Protein AF-A0A6I5L416-F1 (afdb_monomer_lite)

Radius of gyration: 19.71 Å; chains: 1; bounding box: 42×36×54 Å

Secondary structure (DSSP, 8-state):
--HHHHHHHHHHHHHHHHHT-HHHHHHHHHHHHHHHHHHHHHHHHTTSTT-STT--SHHHHHHHHS-HHHHHIIIII---S-HHHHHHHHHHHHHHTS-HHHHHHHHHHHTTS--

InterPro domains:
  IPR026875 Phosphohydrolase-associated domain [PF13286] (75-108)
  IPR027432 Deoxyguanosinetriphosphate triphosphohydrolase, C-terminal [G3DSA:1.10.3550.10] (2-115)

Structure (mmCIF, N/CA/C/O backbone):
data_AF-A0A6I5L416-F1
#
_entry.id   AF-A0A6I5L416-F1
#
loop_
_atom_site.group_PDB
_atom_site.id
_atom_site.type_symbol
_atom_site.label_atom_id
_atom_site.label_alt_id
_atom_site.label_comp_id
_atom_site.label_asym_id
_atom_site.label_entity_id
_atom_site.label_seq_id
_atom_site.pdbx_PDB_ins_code
_atom_site.Cartn_x
_atom_site.Cartn_y
_atom_site.Cartn_z
_atom_site.occupancy
_atom_site.B_iso_or_equiv
_atom_site.auth_seq_id
_atom_site.auth_comp_id
_atom_site.auth_asym_id
_atom_site.auth_atom_id
_atom_site.pdbx_PDB_model_num
ATOM 1 N N . MET A 1 1 ? 18.786 19.330 -35.993 1.00 57.50 1 MET A N 1
ATOM 2 C CA . MET A 1 1 ? 18.677 18.349 -34.884 1.00 57.50 1 MET A CA 1
ATOM 3 C C . MET A 1 1 ? 20.062 18.141 -34.287 1.00 57.50 1 MET A C 1
ATOM 5 O O . MET A 1 1 ? 20.954 17.725 -35.009 1.00 57.50 1 MET A O 1
ATOM 9 N N . THR A 1 2 ? 20.267 18.490 -33.017 1.00 78.69 2 THR A N 1
ATOM 10 C CA . THR A 1 2 ? 21.566 18.411 -32.321 1.00 78.69 2 THR A CA 1
ATOM 11 C C . THR A 1 2 ? 21.931 16.967 -31.957 1.00 78.69 2 THR A C 1
ATOM 13 O O . THR A 1 2 ? 21.052 16.177 -31.613 1.00 78.69 2 THR A O 1
ATOM 16 N N . ALA A 1 3 ? 23.222 16.616 -31.992 1.00 83.19 3 ALA A N 1
ATOM 17 C CA . ALA A 1 3 ? 23.737 15.269 -31.697 1.00 83.19 3 ALA A CA 1
ATOM 18 C C . ALA A 1 3 ? 23.218 14.680 -30.363 1.00 83.19 3 ALA A C 1
ATOM 20 O O . ALA A 1 3 ? 22.889 13.498 -30.284 1.00 83.19 3 ALA A O 1
ATOM 21 N N . LEU A 1 4 ? 23.021 15.529 -29.349 1.00 82.81 4 LEU A N 1
ATOM 22 C CA . LEU A 1 4 ? 22.402 15.187 -28.059 1.00 82.81 4 LEU A CA 1
ATOM 23 C C . LEU A 1 4 ? 20.991 14.587 -28.185 1.00 82.81 4 LEU A C 1
ATO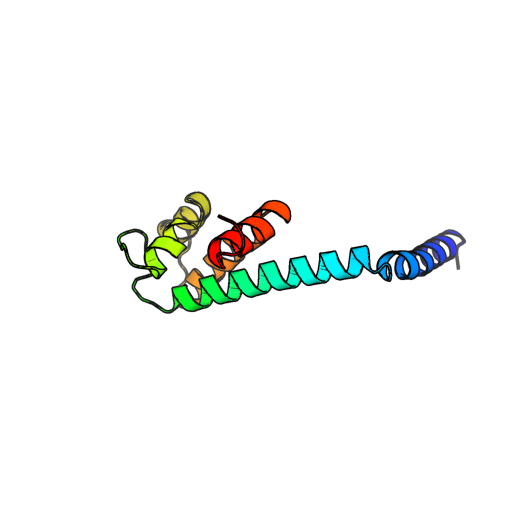M 25 O O . LEU A 1 4 ? 20.640 13.658 -27.458 1.00 82.81 4 LEU A O 1
ATOM 29 N N . SER A 1 5 ? 20.176 15.093 -29.114 1.00 88.75 5 SER A N 1
ATOM 30 C CA . SER A 1 5 ? 18.834 14.559 -29.373 1.00 88.75 5 SER A CA 1
ATOM 31 C C . SER A 1 5 ? 18.906 13.135 -29.927 1.00 88.75 5 SER A C 1
ATOM 33 O O . SER A 1 5 ? 18.135 12.268 -29.514 1.00 88.75 5 SER A O 1
ATOM 35 N N . ASN A 1 6 ? 19.873 12.871 -30.808 1.00 91.44 6 ASN A N 1
ATOM 36 C CA . ASN A 1 6 ? 20.064 11.553 -31.411 1.00 91.44 6 ASN A CA 1
ATOM 37 C C . ASN A 1 6 ? 20.551 10.526 -30.380 1.00 91.44 6 ASN A C 1
ATOM 39 O O . ASN A 1 6 ? 20.025 9.416 -30.343 1.00 91.44 6 ASN A O 1
ATOM 43 N N . ILE A 1 7 ? 21.463 10.917 -29.485 1.00 92.88 7 ILE A N 1
ATOM 44 C CA . ILE A 1 7 ? 21.943 10.058 -28.391 1.00 92.88 7 ILE A CA 1
ATOM 45 C C . ILE A 1 7 ? 20.795 9.683 -27.444 1.00 92.88 7 ILE A C 1
ATOM 47 O O . ILE A 1 7 ? 20.597 8.507 -27.147 1.00 92.88 7 ILE A O 1
ATOM 51 N N . ARG A 1 8 ? 19.969 10.651 -27.020 1.00 92.94 8 ARG A N 1
ATOM 52 C CA . ARG A 1 8 ? 18.791 10.364 -26.178 1.00 92.94 8 ARG A CA 1
ATOM 53 C C . ARG A 1 8 ? 17.810 9.412 -26.862 1.00 92.94 8 ARG A C 1
ATOM 55 O O . ARG A 1 8 ? 17.282 8.514 -26.214 1.00 92.94 8 ARG A O 1
ATOM 62 N N . LYS A 1 9 ? 17.570 9.588 -28.167 1.00 93.81 9 LYS A N 1
ATOM 63 C CA . LYS A 1 9 ? 16.714 8.682 -28.951 1.00 93.81 9 LYS A CA 1
ATOM 64 C C . LYS A 1 9 ? 17.291 7.266 -29.007 1.00 93.81 9 LYS A C 1
ATOM 66 O O . LYS A 1 9 ? 16.528 6.315 -28.882 1.00 93.81 9 LYS A O 1
ATOM 71 N N . ALA A 1 10 ? 18.607 7.120 -29.162 1.00 93.12 10 ALA A N 1
ATOM 72 C CA . ALA A 1 10 ? 19.266 5.816 -29.159 1.00 93.12 10 ALA A CA 1
ATOM 73 C C . ALA A 1 10 ? 19.129 5.105 -27.801 1.00 93.12 10 ALA A C 1
ATOM 75 O O . ALA A 1 10 ? 18.696 3.957 -27.766 1.00 93.12 10 ALA A O 1
ATOM 76 N N . TYR A 1 11 ? 19.377 5.799 -26.684 1.00 95.19 11 TYR A N 1
ATOM 77 C CA . TYR A 1 11 ? 19.193 5.218 -25.348 1.00 95.19 11 TYR A CA 1
ATOM 78 C C . TYR A 1 11 ? 17.740 4.847 -25.048 1.00 95.19 11 TYR A C 1
ATOM 80 O O . TYR A 1 11 ? 17.498 3.783 -24.488 1.00 95.19 11 TYR A O 1
ATOM 88 N N . LYS A 1 12 ? 16.763 5.655 -25.484 1.00 92.50 12 LYS A N 1
ATOM 89 C CA . LYS A 1 12 ? 15.343 5.280 -25.384 1.00 92.50 12 LYS A CA 1
ATOM 90 C C . LYS A 1 12 ? 15.028 4.001 -26.160 1.00 92.50 12 LYS A C 1
ATOM 92 O O . LYS A 1 12 ? 14.275 3.175 -25.671 1.00 92.50 12 LYS A O 1
ATOM 97 N N . LYS A 1 13 ? 15.609 3.811 -27.351 1.00 92.62 13 LYS A N 1
ATOM 98 C CA . LYS A 1 13 ? 15.443 2.561 -28.112 1.00 92.62 13 LYS A CA 1
ATOM 99 C C . LYS A 1 13 ? 16.035 1.359 -27.374 1.00 92.62 13 LYS A C 1
ATOM 101 O O . LYS A 1 13 ? 15.388 0.323 -27.310 1.00 92.62 13 LYS A O 1
ATOM 106 N N . LEU A 1 14 ? 17.225 1.512 -26.791 1.00 92.88 14 LEU A N 1
ATOM 107 C CA . LEU A 1 14 ? 17.866 0.460 -25.994 1.00 92.88 14 LEU A CA 1
ATOM 108 C C . LEU A 1 14 ? 17.068 0.118 -24.730 1.00 92.88 14 LEU A C 1
ATOM 110 O O . LEU A 1 14 ? 16.960 -1.050 -24.374 1.00 92.88 14 LEU A O 1
ATOM 114 N N . GLN A 1 15 ? 16.468 1.118 -24.088 1.00 92.81 15 GLN A N 1
ATOM 115 C CA . GLN A 1 15 ? 15.628 0.942 -22.906 1.00 92.81 15 GLN A CA 1
ATOM 116 C C . GLN A 1 15 ? 14.464 -0.032 -23.153 1.00 92.81 15 GLN A C 1
ATOM 118 O O . GLN A 1 15 ? 14.196 -0.861 -22.290 1.00 92.81 15 GLN A O 1
ATOM 123 N N . TYR A 1 16 ? 13.819 0.003 -24.327 1.00 90.50 16 TYR A N 1
ATOM 124 C CA . TYR A 1 16 ? 12.753 -0.954 -24.660 1.00 90.50 16 TYR A CA 1
ATOM 125 C C . TYR A 1 16 ? 13.246 -2.403 -24.688 1.00 90.50 16 TYR A C 1
ATOM 127 O O . TYR A 1 16 ? 12.542 -3.287 -24.222 1.00 90.50 16 TYR A O 1
ATOM 135 N N . ILE A 1 17 ? 14.463 -2.641 -25.185 1.00 90.88 17 ILE A N 1
ATOM 136 C CA . ILE A 1 17 ? 15.059 -3.985 -25.223 1.00 90.88 17 ILE A CA 1
ATOM 137 C C . ILE A 1 17 ? 15.335 -4.482 -23.800 1.00 90.88 17 ILE A C 1
ATOM 139 O O . ILE A 1 17 ? 15.120 -5.649 -23.502 1.00 90.88 17 ILE A O 1
ATOM 143 N N . VAL A 1 18 ? 15.797 -3.591 -22.916 1.00 91.00 18 VAL A N 1
ATOM 144 C CA . VAL A 1 18 ? 16.045 -3.932 -21.509 1.00 91.00 18 VAL A CA 1
ATOM 145 C C . VAL A 1 18 ? 14.736 -4.251 -20.791 1.00 91.00 18 VAL A C 1
ATOM 147 O O . VAL A 1 18 ? 14.670 -5.255 -20.096 1.00 91.00 18 VAL A O 1
ATOM 150 N N . PHE A 1 19 ? 13.696 -3.434 -20.965 1.00 88.38 19 PHE A N 1
ATOM 151 C CA . PHE A 1 19 ? 12.409 -3.633 -20.291 1.00 88.38 19 PHE A CA 1
ATOM 152 C C . PHE A 1 19 ? 11.608 -4.837 -20.794 1.00 88.38 19 PHE A C 1
ATOM 154 O O . PHE A 1 19 ? 10.794 -5.360 -20.042 1.00 88.38 19 PHE A O 1
ATOM 161 N N . ASP A 1 20 ? 11.870 -5.315 -22.011 1.00 91.94 20 ASP A N 1
ATOM 162 C CA . ASP A 1 20 ? 11.271 -6.550 -22.535 1.00 91.94 20 ASP A CA 1
ATOM 163 C C . ASP A 1 20 ? 11.872 -7.826 -21.905 1.00 91.94 20 ASP A C 1
ATOM 165 O O . ASP A 1 20 ? 11.431 -8.949 -22.161 1.00 91.94 20 ASP A O 1
ATOM 169 N N . ASP A 1 21 ? 12.876 -7.683 -21.033 1.00 95.00 21 ASP A N 1
ATOM 170 C CA . ASP A 1 21 ? 13.398 -8.806 -20.271 1.00 95.00 21 ASP A CA 1
ATOM 171 C C . ASP A 1 21 ? 12.315 -9.422 -19.368 1.00 95.00 21 ASP A C 1
ATOM 173 O O . ASP A 1 21 ? 11.704 -8.774 -18.512 1.00 95.00 21 ASP A O 1
ATOM 177 N N . LYS A 1 22 ? 12.127 -10.739 -19.499 1.00 94.19 22 LYS A N 1
ATOM 178 C CA . LYS A 1 22 ? 11.101 -11.489 -18.759 1.00 94.19 22 LYS A CA 1
ATOM 179 C C . LYS A 1 22 ? 11.233 -11.351 -17.243 1.00 94.19 22 LYS A C 1
ATOM 181 O O . LYS A 1 22 ? 10.230 -11.480 -16.542 1.00 94.19 22 LYS A O 1
ATOM 186 N N . SER A 1 23 ? 12.443 -11.169 -16.711 1.00 94.38 23 SER A N 1
ATOM 187 C CA . SER A 1 23 ? 12.636 -11.007 -15.269 1.00 94.38 23 SER A CA 1
ATOM 188 C C . SER A 1 23 ? 12.165 -9.637 -14.784 1.00 94.38 23 SER A C 1
ATOM 190 O O . SER A 1 23 ? 11.651 -9.549 -13.669 1.00 94.38 23 SER A O 1
ATOM 192 N N . ILE A 1 24 ? 12.285 -8.597 -15.614 1.00 94.50 24 ILE A N 1
ATOM 193 C CA . ILE A 1 24 ? 11.758 -7.257 -15.335 1.00 94.50 24 ILE A CA 1
ATOM 194 C C . ILE A 1 24 ? 10.235 -7.284 -15.397 1.00 94.50 24 ILE A C 1
ATOM 196 O O . ILE A 1 24 ? 9.596 -6.955 -14.400 1.00 94.50 24 ILE A O 1
ATOM 200 N N . LEU A 1 25 ? 9.660 -7.811 -16.481 1.00 95.06 25 LEU A N 1
ATOM 201 C CA . LEU A 1 25 ? 8.205 -7.917 -16.640 1.00 95.06 25 LEU A CA 1
ATOM 202 C C . LEU A 1 25 ? 7.547 -8.661 -15.469 1.00 95.06 25 LEU A C 1
ATOM 204 O O . LEU A 1 25 ? 6.546 -8.216 -14.913 1.00 95.06 25 LEU A O 1
ATOM 208 N N . LYS A 1 26 ? 8.136 -9.781 -15.028 1.00 95.62 26 LYS A N 1
ATOM 209 C CA . LYS A 1 26 ? 7.633 -10.528 -13.864 1.00 95.62 26 LYS A CA 1
ATOM 210 C C . LYS A 1 26 ? 7.675 -9.714 -12.570 1.00 95.62 26 LYS A C 1
ATOM 212 O O . LYS A 1 26 ? 6.767 -9.852 -11.756 1.00 95.62 26 LYS A O 1
ATOM 217 N N . LYS A 1 27 ? 8.713 -8.896 -12.359 1.00 94.50 27 LYS A N 1
ATOM 218 C CA . LYS A 1 27 ? 8.816 -8.027 -11.176 1.00 94.50 27 LYS A CA 1
ATOM 219 C C . LYS A 1 27 ? 7.766 -6.922 -11.209 1.00 94.50 27 LYS A C 1
ATOM 221 O O . LYS A 1 27 ? 7.138 -6.682 -10.185 1.00 94.50 27 LYS A O 1
ATOM 226 N N . GLU A 1 28 ? 7.547 -6.301 -12.365 1.00 95.00 28 GLU A N 1
ATOM 227 C CA . GLU A 1 28 ? 6.521 -5.267 -12.538 1.00 95.00 28 GLU A CA 1
ATOM 228 C C . GLU A 1 28 ? 5.116 -5.826 -12.293 1.00 95.00 28 GLU A C 1
ATOM 230 O O . GLU A 1 28 ? 4.359 -5.253 -11.513 1.00 95.00 28 GLU A O 1
ATOM 235 N N . ILE A 1 29 ? 4.797 -6.992 -12.868 1.00 95.94 29 ILE A N 1
ATOM 236 C CA . ILE A 1 29 ? 3.513 -7.675 -12.645 1.00 95.94 29 ILE A CA 1
ATOM 237 C C . ILE A 1 29 ? 3.337 -8.045 -11.167 1.00 95.94 29 ILE A C 1
ATOM 239 O O . ILE A 1 29 ? 2.265 -7.837 -10.609 1.00 95.94 29 ILE A O 1
ATOM 243 N N . ALA A 1 30 ? 4.379 -8.560 -10.508 1.00 94.69 30 ALA A N 1
ATOM 244 C CA . ALA A 1 30 ? 4.312 -8.881 -9.083 1.00 94.69 30 ALA A CA 1
ATOM 245 C C . ALA A 1 30 ? 4.103 -7.632 -8.210 1.00 94.69 30 ALA A C 1
ATOM 247 O O . ALA A 1 30 ? 3.356 -7.686 -7.234 1.00 94.69 30 ALA A O 1
ATOM 248 N N . GLY A 1 31 ? 4.741 -6.511 -8.561 1.00 96.69 31 GLY A N 1
ATOM 249 C CA . GLY A 1 31 ? 4.522 -5.223 -7.907 1.00 96.69 31 GLY A CA 1
ATOM 250 C C . GLY A 1 31 ? 3.085 -4.735 -8.084 1.00 96.69 31 GLY A C 1
ATOM 251 O O . GLY A 1 31 ? 2.443 -4.360 -7.105 1.00 96.69 31 GLY A O 1
ATOM 252 N N . TRP A 1 32 ? 2.555 -4.813 -9.308 1.00 97.31 32 TRP A N 1
ATOM 253 C CA . TRP A 1 32 ? 1.162 -4.481 -9.605 1.00 97.31 32 TRP A CA 1
ATOM 254 C C . TRP A 1 32 ? 0.184 -5.322 -8.781 1.00 97.31 32 TRP A C 1
ATOM 256 O O . TRP A 1 32 ? -0.681 -4.765 -8.111 1.00 97.31 32 TRP A O 1
ATOM 266 N N . GLU A 1 33 ? 0.363 -6.644 -8.767 1.00 97.56 33 GLU A N 1
ATOM 267 C CA . GLU A 1 33 ? -0.499 -7.572 -8.029 1.00 97.56 33 GLU A CA 1
ATOM 268 C C . GLU A 1 33 ? -0.472 -7.302 -6.520 1.00 97.56 33 GLU A C 1
ATOM 270 O O . GLU A 1 33 ? -1.512 -7.316 -5.863 1.00 97.56 33 GLU A O 1
ATOM 275 N N . ALA A 1 34 ? 0.705 -6.996 -5.964 1.00 97.75 34 ALA A N 1
ATOM 276 C CA . ALA A 1 34 ? 0.835 -6.663 -4.551 1.00 97.75 34 ALA A CA 1
ATOM 277 C C . ALA A 1 34 ? 0.084 -5.370 -4.199 1.00 97.75 34 ALA A C 1
ATOM 279 O O . ALA A 1 34 ? -0.685 -5.356 -3.240 1.00 97.75 34 ALA A O 1
ATOM 280 N N . ILE A 1 35 ? 0.267 -4.293 -4.972 1.00 98.31 35 ILE A N 1
ATOM 281 C CA . ILE A 1 35 ? -0.412 -3.012 -4.720 1.00 98.31 35 ILE A CA 1
ATOM 282 C C . ILE A 1 35 ? -1.923 -3.146 -4.923 1.00 98.31 35 ILE A C 1
ATOM 284 O O . ILE A 1 35 ? -2.695 -2.722 -4.062 1.00 98.31 35 ILE A O 1
ATOM 288 N N . TYR A 1 36 ? -2.346 -3.773 -6.021 1.00 98.25 36 TYR A N 1
ATOM 289 C CA . TYR A 1 36 ? -3.755 -4.015 -6.314 1.00 98.25 36 TYR A CA 1
ATOM 290 C C . TYR A 1 36 ? -4.419 -4.851 -5.214 1.00 98.25 36 TYR A C 1
ATOM 292 O O . TYR A 1 36 ? -5.462 -4.472 -4.686 1.00 98.25 36 TYR A O 1
ATOM 300 N N . GLY A 1 37 ? -3.781 -5.947 -4.807 1.00 98.25 37 GLY A N 1
ATOM 301 C CA . GLY A 1 37 ? -4.300 -6.832 -3.776 1.00 98.25 37 GLY A CA 1
ATOM 302 C C . GLY A 1 37 ? -4.336 -6.196 -2.384 1.00 98.25 37 GLY A C 1
ATOM 303 O O . GLY A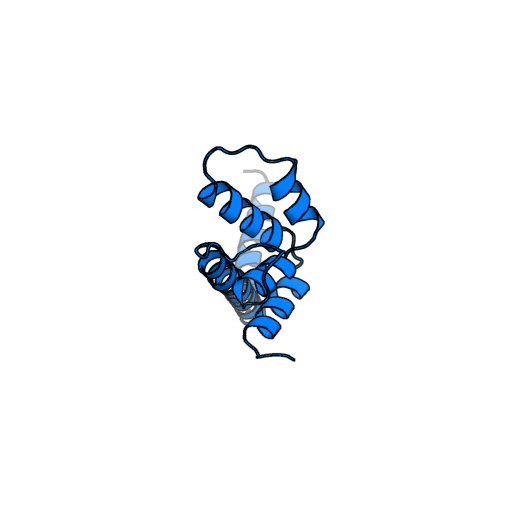 1 37 ? -5.276 -6.442 -1.628 1.00 98.25 37 GLY A O 1
ATOM 304 N N . LEU A 1 38 ? -3.361 -5.347 -2.039 1.00 98.56 38 LEU A N 1
ATOM 305 C CA . LEU A 1 38 ? -3.416 -4.543 -0.814 1.00 98.56 38 LEU A CA 1
ATOM 306 C C . LEU A 1 38 ? -4.598 -3.569 -0.855 1.00 98.56 38 LEU A C 1
ATOM 308 O O . LEU A 1 38 ? -5.387 -3.539 0.088 1.00 98.56 38 LEU A O 1
ATOM 312 N N . LEU A 1 39 ? -4.764 -2.820 -1.949 1.00 98.44 39 LEU A N 1
ATOM 313 C CA . LEU A 1 39 ? -5.896 -1.906 -2.115 1.00 98.44 39 LEU A CA 1
ATOM 314 C C . LEU A 1 39 ? -7.230 -2.646 -1.991 1.00 98.44 39 LEU A C 1
ATOM 316 O O . LEU A 1 39 ? -8.101 -2.197 -1.252 1.00 98.44 39 LEU A O 1
ATOM 320 N N . GLU A 1 40 ? -7.379 -3.803 -2.636 1.00 98.44 40 GLU A N 1
ATOM 321 C CA . GLU A 1 40 ? -8.591 -4.621 -2.551 1.00 98.44 40 GLU A CA 1
ATOM 322 C C . GLU A 1 40 ? -8.923 -5.009 -1.099 1.00 98.44 40 GLU A C 1
ATOM 324 O O . GLU A 1 40 ? -10.068 -4.862 -0.662 1.00 98.44 40 GLU A O 1
ATOM 329 N N . ILE A 1 41 ? -7.926 -5.460 -0.328 1.00 98.44 41 ILE A N 1
ATOM 330 C CA . ILE A 1 41 ? -8.099 -5.857 1.077 1.00 98.44 41 ILE A CA 1
ATOM 331 C C . ILE A 1 41 ? -8.540 -4.663 1.929 1.00 98.44 41 ILE A C 1
ATOM 333 O O . ILE A 1 41 ? -9.546 -4.746 2.639 1.00 98.44 41 ILE A O 1
ATOM 337 N N . PHE A 1 42 ? -7.798 -3.557 1.870 1.00 98.38 42 PHE A N 1
ATOM 338 C CA . PHE A 1 42 ? -8.021 -2.416 2.757 1.00 98.38 42 PHE A CA 1
ATOM 339 C C . PHE A 1 42 ? -9.283 -1.628 2.391 1.00 98.38 42 PHE A C 1
ATOM 341 O O . PHE A 1 42 ? -10.056 -1.293 3.285 1.00 98.38 42 PHE A O 1
ATOM 348 N N . VAL A 1 43 ? -9.551 -1.400 1.101 1.00 98.06 43 VAL A N 1
ATOM 349 C CA . VAL A 1 43 ? -10.758 -0.686 0.641 1.00 98.06 43 VAL A CA 1
ATOM 350 C C . VAL A 1 43 ? -12.025 -1.492 0.920 1.00 98.06 43 VAL A C 1
ATOM 352 O O . VAL A 1 43 ? -13.083 -0.931 1.200 1.00 98.06 43 VAL A O 1
ATOM 355 N N . LYS A 1 44 ? -11.963 -2.827 0.861 1.00 97.94 44 LYS A N 1
ATOM 356 C CA . LYS A 1 44 ? -13.105 -3.656 1.257 1.00 97.94 44 LYS A CA 1
ATOM 357 C C . LYS A 1 44 ? -13.345 -3.583 2.764 1.00 97.94 44 LYS A C 1
ATOM 359 O O . LYS A 1 44 ? -14.495 -3.456 3.176 1.00 97.94 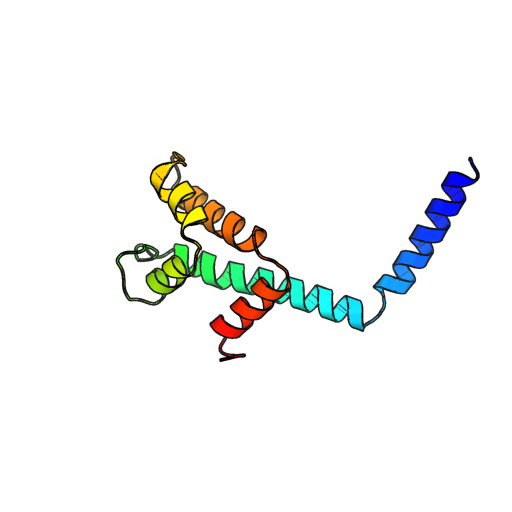44 LYS A O 1
ATOM 364 N N . ALA A 1 45 ? -12.283 -3.639 3.568 1.00 97.81 45 ALA A N 1
ATOM 365 C CA . ALA A 1 45 ? -12.376 -3.548 5.023 1.00 97.81 45 ALA A CA 1
ATOM 366 C C . ALA A 1 45 ? -12.899 -2.183 5.495 1.00 97.81 45 ALA A C 1
ATOM 368 O O . ALA A 1 45 ? -13.688 -2.133 6.436 1.00 97.81 45 ALA A O 1
ATOM 369 N N . SER A 1 46 ? -12.534 -1.094 4.811 1.00 96.31 46 SER A N 1
ATOM 370 C CA . SER A 1 46 ? -12.952 0.266 5.172 1.00 96.31 46 SER A CA 1
ATOM 371 C C . SER A 1 46 ? -14.438 0.554 5.004 1.00 96.31 46 SER A C 1
ATOM 373 O O . SER A 1 46 ? -14.912 1.571 5.492 1.00 96.31 46 SER A O 1
ATOM 375 N N . LYS A 1 47 ? -15.188 -0.320 4.324 1.00 95.81 47 LYS A N 1
ATOM 376 C CA . LYS A 1 47 ? -16.650 -0.199 4.199 1.00 95.81 47 LYS A CA 1
ATOM 377 C C . LYS A 1 47 ? -17.400 -0.618 5.465 1.00 95.81 47 LYS A C 1
ATOM 379 O O . LYS A 1 47 ? -18.615 -0.472 5.520 1.00 95.81 47 LYS A O 1
ATOM 384 N N . SER A 1 48 ? -16.703 -1.200 6.437 1.00 95.69 48 SER A N 1
ATOM 385 C CA . SER A 1 48 ? -17.275 -1.610 7.715 1.00 95.69 48 SER A CA 1
ATOM 386 C C . SER A 1 48 ? -17.064 -0.530 8.768 1.00 95.69 48 SER A C 1
ATOM 388 O O . SER A 1 48 ? -15.940 -0.066 8.954 1.00 95.69 48 SER A O 1
ATOM 390 N N . ASP A 1 49 ? -18.096 -0.247 9.565 1.00 93.44 49 ASP A N 1
ATOM 391 C CA . ASP A 1 49 ? -18.002 0.634 10.743 1.00 93.44 49 ASP A CA 1
ATOM 392 C C . ASP A 1 49 ? -16.999 0.117 11.792 1.00 93.44 49 ASP A C 1
ATOM 394 O O . ASP A 1 49 ? -16.574 0.833 12.696 1.00 93.44 49 ASP A O 1
ATOM 398 N N . SER A 1 50 ? -16.593 -1.151 11.675 1.00 95.25 50 SER A N 1
ATOM 399 C CA . SER A 1 50 ? -15.569 -1.763 12.521 1.00 95.25 50 SER A CA 1
ATOM 400 C C . SER A 1 50 ? -14.129 -1.470 12.095 1.00 95.25 50 SER A C 1
ATOM 402 O O . SER A 1 50 ? -13.204 -1.955 12.752 1.00 95.25 50 SER A O 1
ATOM 404 N N . PHE A 1 51 ? -13.901 -0.707 11.024 1.00 96.00 51 PHE A N 1
ATOM 405 C CA . PHE A 1 51 ? -12.568 -0.311 10.560 1.00 96.00 51 PHE A CA 1
ATOM 406 C C . PHE A 1 51 ? -11.965 0.801 11.439 1.00 96.00 51 PHE A C 1
ATOM 408 O O . PHE A 1 51 ? -11.661 1.901 10.992 1.00 96.00 51 PHE A O 1
ATOM 415 N N . ILE A 1 52 ? -11.828 0.500 12.731 1.00 93.56 52 ILE A N 1
ATOM 416 C CA . ILE A 1 52 ? -11.384 1.406 13.792 1.00 93.56 52 ILE A CA 1
ATOM 417 C C . ILE A 1 52 ? -10.454 0.675 14.768 1.00 93.56 52 ILE A C 1
ATOM 419 O O . ILE A 1 52 ? -10.446 -0.555 14.866 1.00 93.56 52 ILE A O 1
ATOM 423 N N . ALA A 1 53 ? -9.673 1.422 15.551 1.00 92.06 53 ALA A N 1
ATOM 424 C CA . ALA A 1 53 ? -8.657 0.842 16.435 1.00 92.06 53 ALA A CA 1
ATOM 425 C C . ALA A 1 53 ? -9.214 0.096 17.663 1.00 92.06 53 ALA A C 1
ATOM 427 O O . ALA A 1 53 ? -8.502 -0.719 18.251 1.00 92.06 53 ALA A O 1
ATOM 428 N N . SER A 1 54 ? -10.452 0.356 18.082 1.00 91.50 54 SER A N 1
ATOM 429 C CA . SER A 1 54 ? -11.018 -0.206 19.318 1.00 91.50 54 SER A CA 1
ATOM 430 C C . SER A 1 54 ? -11.551 -1.639 19.173 1.00 91.50 54 SER A C 1
ATOM 432 O O . SER A 1 54 ? -11.749 -2.312 20.182 1.00 91.50 54 SER A O 1
ATOM 434 N N . GLY A 1 55 ? -11.753 -2.138 17.949 1.00 91.75 55 GLY A N 1
ATOM 435 C CA . GLY A 1 55 ? -12.331 -3.464 17.700 1.00 91.75 55 GLY A CA 1
ATOM 436 C C . GLY A 1 55 ? -11.351 -4.642 17.832 1.00 91.75 55 GLY A C 1
ATOM 437 O O . GLY A 1 55 ? -10.147 -4.470 18.046 1.00 91.75 55 GLY A O 1
ATOM 438 N N . ASN A 1 56 ? -11.869 -5.867 17.668 1.00 94.12 56 ASN A N 1
ATOM 439 C CA . ASN A 1 56 ? -11.061 -7.100 17.610 1.00 94.12 56 ASN A CA 1
ATOM 440 C C . ASN A 1 56 ? -11.393 -8.040 16.426 1.00 94.12 56 ASN A C 1
ATOM 442 O O . ASN A 1 56 ? -10.819 -9.128 16.318 1.00 94.12 56 ASN A O 1
ATOM 446 N N . ASN A 1 57 ? -12.308 -7.640 15.544 1.00 96.44 57 ASN A N 1
ATOM 447 C CA . ASN A 1 57 ? -12.617 -8.353 14.301 1.00 96.44 57 ASN A CA 1
ATOM 448 C C . ASN A 1 57 ? -11.556 -8.103 13.215 1.00 96.44 57 ASN A C 1
ATOM 450 O O . ASN A 1 57 ? -10.564 -7.408 13.441 1.00 96.44 57 ASN A O 1
ATOM 454 N N . LEU A 1 58 ? -11.744 -8.703 12.041 1.00 96.50 58 LEU A N 1
ATOM 455 C CA . LEU A 1 58 ? -10.796 -8.615 10.935 1.00 96.50 58 LEU A CA 1
ATOM 456 C C . LEU A 1 58 ? -10.520 -7.161 10.527 1.00 96.50 58 LEU A C 1
ATOM 458 O O . LEU A 1 58 ? -9.365 -6.771 10.389 1.00 96.50 58 LEU A O 1
ATOM 462 N N . GLU A 1 59 ? -11.561 -6.351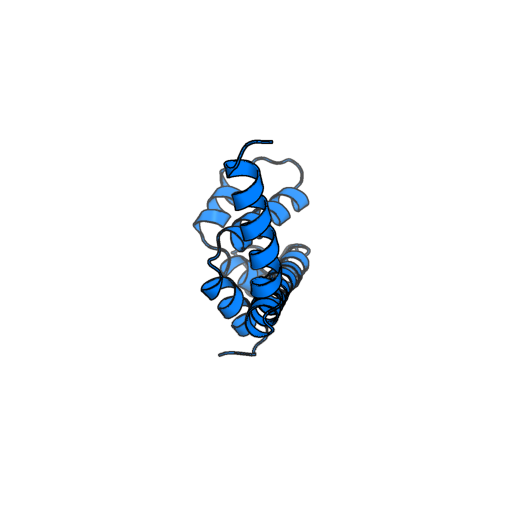 10.393 1.00 97.94 59 GLU A N 1
ATOM 463 C CA . GLU A 1 59 ? -11.492 -4.973 9.910 1.00 97.94 59 GLU A CA 1
ATOM 464 C C . GLU A 1 59 ? -10.716 -4.085 10.882 1.00 97.94 59 GLU A C 1
ATOM 466 O O . GLU A 1 59 ? -9.801 -3.372 10.475 1.00 97.94 59 GLU A O 1
ATOM 471 N N . SER A 1 60 ? -10.985 -4.206 12.184 1.00 96.94 60 SER A N 1
ATOM 472 C CA . SER A 1 60 ? -10.214 -3.494 13.211 1.00 96.94 60 SER A CA 1
ATOM 473 C C . SER A 1 60 ? -8.751 -3.948 13.286 1.00 96.94 60 SER A C 1
ATOM 475 O O . SER A 1 60 ? -7.859 -3.142 13.555 1.00 96.94 60 SER A O 1
ATOM 477 N N . ARG A 1 61 ? -8.462 -5.231 13.027 1.00 97.25 61 ARG A N 1
ATOM 478 C CA . ARG A 1 61 ? -7.085 -5.747 12.951 1.00 97.25 61 ARG A CA 1
ATOM 479 C C . ARG A 1 61 ? -6.357 -5.201 11.727 1.00 97.25 61 ARG A C 1
ATOM 481 O O . ARG A 1 61 ? -5.211 -4.788 11.867 1.00 97.25 61 ARG A O 1
ATOM 488 N N . LEU A 1 62 ? -7.023 -5.127 10.575 1.00 97.69 62 LEU A N 1
ATOM 489 C CA . LEU A 1 62 ? -6.488 -4.476 9.378 1.00 97.69 62 LEU A CA 1
ATOM 490 C C . LEU A 1 62 ? -6.225 -2.988 9.639 1.00 97.69 62 LEU A C 1
ATOM 492 O O . LEU A 1 62 ? -5.130 -2.513 9.360 1.00 97.69 62 LEU A O 1
ATOM 496 N N . TYR A 1 63 ? -7.150 -2.273 10.282 1.00 97.12 63 TYR A N 1
ATOM 497 C CA . TYR A 1 63 ? -6.927 -0.877 10.674 1.00 97.12 63 TYR A CA 1
ATOM 498 C C . TYR A 1 63 ? -5.694 -0.715 11.577 1.00 97.12 63 TYR A C 1
ATOM 500 O O . TYR A 1 63 ? -4.895 0.202 11.400 1.00 97.12 63 TYR A O 1
ATOM 508 N N . LYS A 1 64 ? -5.477 -1.637 12.523 1.00 96.25 64 LYS A N 1
ATOM 509 C CA . LYS A 1 64 ? -4.303 -1.624 13.416 1.00 96.25 64 LYS A CA 1
ATOM 510 C C . LYS A 1 64 ? -2.971 -1.850 12.696 1.00 96.25 64 LYS A C 1
ATOM 512 O O . LYS A 1 64 ? -1.952 -1.398 13.217 1.00 96.25 64 LYS A O 1
ATOM 517 N N . ILE A 1 65 ? -2.971 -2.525 11.544 1.00 97.06 65 ILE A N 1
ATOM 518 C CA . ILE A 1 65 ? -1.773 -2.714 10.709 1.00 97.06 65 ILE A CA 1
ATOM 519 C C . ILE A 1 65 ? -1.320 -1.386 10.093 1.00 97.06 65 ILE A C 1
ATOM 521 O O . ILE A 1 65 ? -0.119 -1.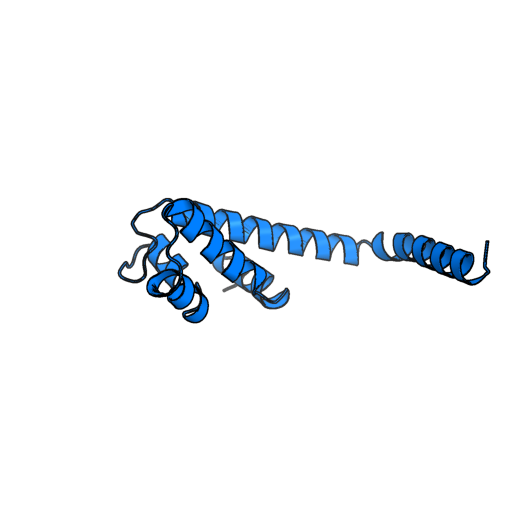177 9.911 1.00 97.06 65 ILE A O 1
ATOM 525 N N . ILE A 1 66 ? -2.251 -0.465 9.825 1.00 96.50 66 ILE A N 1
ATOM 526 C CA . ILE A 1 66 ? -1.916 0.877 9.347 1.00 96.50 66 ILE A CA 1
ATOM 527 C C . ILE A 1 66 ? -1.083 1.592 10.413 1.00 96.50 66 ILE A C 1
ATOM 529 O O . ILE A 1 66 ? -1.431 1.616 11.605 1.00 96.50 66 ILE A O 1
ATOM 533 N N . SER A 1 67 ? 0.039 2.182 9.988 1.00 91.75 67 SER A N 1
ATOM 534 C CA . SER A 1 67 ? 0.973 2.796 10.928 1.00 91.75 67 SER A CA 1
ATOM 535 C C . SER A 1 67 ? 0.305 3.915 11.729 1.00 91.75 67 SER A C 1
ATOM 537 O O . SER A 1 67 ? -0.566 4.648 11.254 1.00 91.75 67 SER A O 1
ATOM 539 N N . THR A 1 68 ? 0.746 4.066 12.974 1.00 90.62 68 THR A N 1
ATOM 540 C CA . THR A 1 68 ? 0.213 5.076 13.894 1.00 90.62 68 THR A CA 1
ATOM 541 C C . THR A 1 68 ? 0.387 6.500 13.370 1.00 90.62 68 THR A C 1
ATOM 543 O O . THR A 1 68 ? -0.448 7.345 13.664 1.00 90.62 68 THR A O 1
ATOM 546 N N . SER A 1 69 ? 1.430 6.773 12.578 1.00 89.69 69 SER A N 1
ATOM 547 C CA . SER A 1 69 ? 1.647 8.083 11.955 1.00 89.69 69 SER A CA 1
ATOM 548 C C . SER A 1 69 ? 0.531 8.450 10.977 1.00 89.69 69 SER A C 1
ATOM 550 O O . SER A 1 69 ? -0.011 9.545 11.077 1.00 89.69 69 SER A O 1
ATOM 552 N N . HIS A 1 70 ? 0.144 7.531 10.089 1.00 90.38 70 HIS A N 1
ATOM 553 C CA . HIS A 1 70 ? -0.944 7.763 9.138 1.00 90.38 70 HIS A CA 1
ATOM 554 C C . HIS A 1 70 ? -2.289 7.880 9.863 1.00 90.38 70 HIS A C 1
ATOM 556 O O . HIS A 1 70 ? -3.056 8.802 9.598 1.00 90.38 70 HIS A O 1
ATOM 562 N N . ARG A 1 71 ? -2.537 7.011 10.855 1.00 91.06 71 ARG A N 1
ATOM 563 C CA . ARG A 1 71 ? -3.765 7.072 11.661 1.00 91.06 71 ARG A CA 1
ATOM 564 C C . ARG A 1 71 ? -3.910 8.384 12.424 1.00 91.06 71 ARG A C 1
ATOM 566 O O . ARG A 1 71 ? -4.991 8.943 12.408 1.00 91.06 71 ARG A O 1
ATOM 573 N N . LYS A 1 72 ? -2.839 8.925 13.010 1.00 88.56 72 LYS A N 1
ATOM 574 C CA . LYS A 1 72 ? -2.883 10.238 13.681 1.00 88.56 72 LYS A CA 1
ATOM 575 C C . LYS A 1 72 ? -3.225 11.381 12.729 1.00 88.56 72 LYS A C 1
ATOM 577 O O . LYS A 1 72 ? -3.996 12.261 13.087 1.00 88.56 72 LYS A O 1
ATOM 582 N N . VAL A 1 73 ? -2.667 11.378 11.517 1.00 85.50 73 VAL A N 1
ATOM 583 C CA . VAL A 1 73 ? -3.005 12.390 10.501 1.00 85.50 73 VAL A CA 1
ATOM 584 C C . VAL A 1 73 ? -4.497 12.315 10.161 1.00 85.50 73 VAL A C 1
ATOM 586 O O . VAL A 1 73 ? -5.186 13.335 10.171 1.00 85.50 73 VAL A O 1
ATOM 589 N N . PHE A 1 74 ? -5.007 11.103 9.952 1.00 85.44 74 PHE A N 1
ATOM 590 C CA . PHE A 1 74 ? -6.422 10.858 9.701 1.00 85.44 74 PHE A CA 1
ATOM 591 C C . PHE A 1 74 ? -7.312 11.246 10.894 1.00 85.44 74 PHE A C 1
ATOM 593 O O . PHE A 1 74 ? -8.287 11.965 10.717 1.00 85.44 74 PHE A O 1
ATOM 600 N N . GLU A 1 75 ? -7.003 10.811 12.112 1.00 84.56 75 GLU A N 1
ATOM 601 C CA . GLU A 1 75 ? -7.850 11.014 13.296 1.00 84.56 75 GLU A CA 1
ATOM 602 C C . GLU A 1 75 ? -7.850 12.483 13.752 1.00 84.56 75 GLU A C 1
ATOM 604 O O . GLU A 1 75 ? -8.917 13.051 13.988 1.00 84.56 75 GLU A O 1
ATOM 609 N N . ASP A 1 76 ? -6.677 13.122 13.794 1.00 84.81 76 ASP A N 1
ATOM 610 C CA . ASP A 1 76 ? -6.493 14.382 14.521 1.00 84.81 76 ASP A CA 1
ATOM 611 C C . ASP A 1 76 ? -6.353 15.616 13.612 1.00 84.81 76 ASP A C 1
ATOM 613 O O . ASP A 1 76 ? -6.658 16.736 14.034 1.00 84.81 76 ASP A O 1
ATOM 617 N N . ILE A 1 77 ? -5.870 15.447 12.374 1.00 82.38 77 ILE A N 1
ATOM 618 C CA . ILE A 1 77 ? -5.462 16.571 11.511 1.00 82.38 77 ILE A CA 1
ATOM 619 C C . ILE A 1 77 ? -6.465 16.807 10.381 1.00 82.38 77 ILE A C 1
ATOM 621 O O . ILE A 1 77 ? -6.878 17.947 10.147 1.00 82.38 77 ILE A O 1
ATOM 625 N N . GLU A 1 78 ? -6.873 15.755 9.673 1.00 79.62 78 GLU A N 1
ATOM 626 C CA . GLU A 1 78 ? -7.725 15.901 8.495 1.00 79.62 78 GLU A CA 1
ATOM 627 C C . GLU A 1 78 ? -9.198 16.148 8.844 1.00 79.62 78 GLU A C 1
ATOM 629 O O . GLU A 1 78 ? -9.866 15.346 9.501 1.00 79.62 78 GLU A O 1
ATOM 634 N N . LYS A 1 79 ? -9.739 17.259 8.335 1.00 80.19 79 LYS A N 1
ATOM 635 C CA . LYS A 1 79 ? -11.123 17.706 8.568 1.00 80.19 79 LYS A CA 1
ATOM 636 C C . LYS A 1 79 ? -11.953 17.689 7.286 1.00 80.19 79 LYS A C 1
ATOM 638 O O . LYS A 1 79 ? -12.626 18.667 6.956 1.00 80.19 79 LYS A O 1
ATOM 643 N N . TYR A 1 80 ? -11.882 16.597 6.531 1.00 83.69 80 TYR A N 1
ATOM 644 C CA . TYR A 1 80 ? -12.780 16.410 5.395 1.00 83.69 80 TYR A CA 1
ATOM 645 C C . TYR A 1 80 ? -14.206 16.133 5.873 1.00 83.69 80 TYR A C 1
ATOM 647 O O . TYR A 1 80 ? -14.413 15.491 6.895 1.00 83.69 80 TYR A O 1
ATOM 655 N N . LYS A 1 81 ? -15.196 16.622 5.116 1.00 85.94 81 LYS A N 1
ATOM 656 C CA . LYS A 1 81 ? -16.623 16.385 5.396 1.00 85.94 81 LYS A CA 1
ATOM 657 C C . LYS A 1 81 ? -17.105 14.996 4.964 1.00 85.94 81 LYS A C 1
ATOM 659 O O . LYS A 1 81 ? -18.181 14.586 5.375 1.00 85.94 81 LYS A O 1
ATOM 664 N N . ASN A 1 82 ? -16.367 14.338 4.070 1.00 91.12 82 ASN A N 1
ATOM 665 C CA . ASN A 1 82 ? -16.708 13.022 3.543 1.00 91.12 82 ASN A CA 1
ATOM 666 C C . ASN A 1 82 ? -15.776 11.979 4.172 1.00 91.12 82 ASN A C 1
ATOM 668 O O . ASN A 1 82 ? -14.592 11.927 3.833 1.00 91.12 82 ASN A O 1
ATOM 672 N N . ASP A 1 83 ? -16.334 11.163 5.064 1.00 88.62 83 ASP A N 1
ATOM 673 C CA . ASP A 1 83 ? -15.598 10.133 5.802 1.00 88.62 83 ASP A CA 1
ATOM 674 C C . ASP A 1 83 ? -15.103 8.994 4.900 1.00 88.62 83 ASP A C 1
ATOM 676 O O . ASP A 1 83 ? -14.027 8.442 5.138 1.00 88.62 83 ASP A O 1
ATOM 680 N N . GLU A 1 84 ? -15.827 8.674 3.823 1.00 92.00 84 GLU A N 1
ATOM 681 C CA . GLU A 1 84 ? -15.401 7.661 2.852 1.00 92.00 84 GLU A CA 1
ATOM 682 C C . GLU A 1 84 ? -14.147 8.129 2.109 1.00 92.00 84 GLU A C 1
ATOM 684 O O . GLU A 1 84 ? -13.139 7.424 2.087 1.00 92.00 84 GLU A O 1
ATOM 689 N N . TYR A 1 85 ? -14.169 9.351 1.569 1.00 93.25 85 TYR A N 1
ATOM 690 C CA . TYR A 1 85 ? -13.002 9.943 0.907 1.00 93.25 85 TYR A CA 1
ATOM 691 C C . TYR A 1 85 ? -11.800 10.000 1.854 1.00 93.25 85 TYR A C 1
ATOM 693 O O . TYR A 1 85 ? -10.702 9.578 1.494 1.00 93.25 85 TYR A O 1
ATOM 701 N N . LYS A 1 86 ? -12.027 10.471 3.083 1.00 91.62 86 LYS A N 1
ATOM 702 C CA . LYS A 1 86 ? -10.997 10.574 4.118 1.00 91.62 86 LYS A CA 1
ATOM 703 C C . LYS A 1 86 ? -10.363 9.205 4.401 1.00 91.62 86 LYS A C 1
ATOM 705 O O . LYS A 1 86 ? -9.144 9.085 4.493 1.00 91.62 86 LYS A O 1
ATOM 710 N N . THR A 1 87 ? -11.180 8.155 4.497 1.00 94.12 87 THR A N 1
ATOM 711 C CA . THR A 1 87 ? -10.696 6.790 4.760 1.00 94.12 87 THR A CA 1
ATOM 712 C C . THR A 1 87 ? -9.922 6.217 3.575 1.00 94.12 87 THR A C 1
ATOM 714 O O . THR A 1 87 ? -8.888 5.576 3.759 1.00 94.12 87 THR A O 1
ATOM 717 N N . LEU A 1 88 ? -10.380 6.470 2.347 1.00 95.88 88 LEU A N 1
ATOM 718 C CA . LEU A 1 88 ? -9.659 6.060 1.142 1.00 95.88 88 LEU A CA 1
ATOM 719 C C . LEU A 1 88 ? -8.303 6.764 1.030 1.00 95.88 88 LEU A C 1
ATOM 721 O O . LEU A 1 88 ? -7.319 6.122 0.666 1.00 95.88 88 LEU A O 1
ATOM 725 N N . GLN A 1 89 ? -8.228 8.045 1.395 1.00 94.88 89 GLN A N 1
ATOM 726 C CA . GLN A 1 89 ? -6.968 8.784 1.414 1.00 94.88 89 GLN A CA 1
ATOM 727 C C . GLN A 1 89 ? -5.977 8.183 2.423 1.00 94.88 89 GLN A C 1
ATOM 729 O O . GLN A 1 89 ? -4.837 7.919 2.052 1.00 94.88 89 GLN A O 1
ATOM 734 N N . LEU A 1 90 ? -6.424 7.841 3.641 1.00 95.75 90 LEU A N 1
ATOM 735 C CA . LEU A 1 90 ? -5.601 7.128 4.630 1.00 95.75 90 LEU A CA 1
ATOM 736 C C . LEU A 1 90 ? -4.987 5.838 4.057 1.00 95.75 90 LEU A C 1
ATOM 738 O O . LEU A 1 90 ? -3.810 5.549 4.280 1.00 95.75 90 LEU A O 1
ATOM 742 N N . ILE A 1 91 ? -5.781 5.050 3.328 1.00 97.62 91 ILE A N 1
ATOM 743 C CA . ILE A 1 91 ? -5.325 3.795 2.716 1.00 97.62 91 ILE A CA 1
ATOM 744 C C . ILE A 1 91 ? -4.281 4.066 1.630 1.00 97.62 91 ILE A C 1
ATOM 746 O O . ILE A 1 91 ? -3.259 3.379 1.577 1.00 97.62 91 ILE A O 1
ATOM 750 N N . VAL A 1 92 ? -4.520 5.063 0.776 1.00 97.00 92 VAL A N 1
ATOM 751 C CA . VAL A 1 92 ? -3.589 5.445 -0.293 1.00 97.00 92 VAL A CA 1
ATOM 752 C C . VAL A 1 92 ? -2.271 5.951 0.286 1.00 97.00 92 VAL A C 1
ATOM 754 O O . VAL A 1 92 ? -1.213 5.516 -0.171 1.00 97.00 92 VAL A O 1
ATOM 757 N N . ASP A 1 93 ? -2.307 6.794 1.316 1.00 95.88 93 ASP A N 1
ATOM 758 C CA . ASP A 1 93 ? -1.105 7.311 1.976 1.00 95.88 93 ASP A CA 1
ATOM 759 C C . ASP A 1 93 ? -0.303 6.170 2.61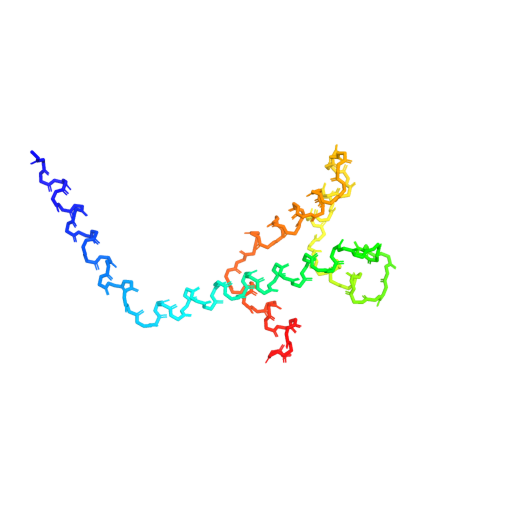4 1.00 95.88 93 ASP A C 1
ATOM 761 O O . ASP A 1 93 ? 0.909 6.061 2.424 1.00 95.88 93 ASP A O 1
ATOM 765 N N . PHE A 1 94 ? -0.990 5.242 3.286 1.00 97.12 94 PHE A N 1
ATOM 766 C CA . PHE A 1 94 ? -0.355 4.070 3.880 1.00 97.12 94 PHE A CA 1
ATOM 767 C C . PHE A 1 94 ? 0.322 3.166 2.841 1.00 97.12 94 PHE A C 1
ATOM 769 O O . PHE A 1 94 ? 1.462 2.754 3.057 1.00 97.12 94 PHE A O 1
ATOM 776 N N . ILE A 1 95 ? -0.358 2.848 1.733 1.00 97.75 95 ILE A N 1
ATOM 777 C CA . ILE A 1 95 ? 0.153 1.934 0.696 1.00 97.75 95 ILE A CA 1
ATOM 778 C C . ILE A 1 95 ? 1.254 2.598 -0.134 1.00 97.75 95 ILE A C 1
ATOM 780 O O . ILE A 1 95 ? 2.279 1.973 -0.398 1.00 97.75 95 ILE A O 1
ATOM 784 N N . SER A 1 96 ? 1.085 3.864 -0.512 1.00 96.38 96 SER A N 1
ATOM 785 C CA . SER A 1 96 ? 2.102 4.605 -1.269 1.00 96.38 96 SER A CA 1
ATOM 786 C C . SER A 1 96 ? 3.347 4.923 -0.435 1.00 96.38 96 SER A C 1
ATOM 788 O O . SER A 1 96 ? 4.440 5.023 -0.986 1.00 96.38 96 SER A O 1
ATOM 790 N N . GLY A 1 97 ? 3.210 5.017 0.892 1.00 95.81 97 GLY A N 1
ATOM 791 C CA . GLY A 1 97 ? 4.321 5.166 1.832 1.00 95.81 97 GLY A CA 1
ATOM 792 C C . GLY A 1 97 ? 5.165 3.900 2.046 1.00 95.81 97 GLY A C 1
ATOM 793 O O . GLY A 1 97 ? 6.140 3.936 2.800 1.00 95.81 97 GLY A O 1
ATOM 794 N N . MET A 1 98 ? 4.811 2.770 1.424 1.00 96.81 98 MET A N 1
ATOM 795 C CA . MET A 1 98 ? 5.553 1.514 1.549 1.00 96.81 98 MET A CA 1
ATOM 796 C C . MET A 1 98 ? 6.782 1.469 0.635 1.00 96.81 98 MET A C 1
ATOM 798 O O . MET A 1 98 ? 6.812 2.035 -0.450 1.00 96.81 98 MET A O 1
ATOM 802 N N . THR A 1 99 ? 7.791 0.698 1.044 1.00 97.25 99 THR A N 1
ATOM 803 C CA . THR A 1 99 ? 8.838 0.241 0.112 1.00 97.25 99 THR A CA 1
ATOM 804 C C . THR A 1 99 ? 8.357 -0.996 -0.648 1.00 97.25 99 THR A C 1
ATOM 806 O O . THR A 1 99 ? 7.597 -1.787 -0.084 1.00 97.25 99 THR A O 1
ATOM 809 N N . ASP A 1 100 ? 8.870 -1.246 -1.858 1.00 95.69 100 ASP A N 1
ATOM 810 C CA . ASP A 1 100 ? 8.528 -2.431 -2.670 1.00 95.69 100 ASP A CA 1
ATOM 811 C C . ASP A 1 100 ? 8.600 -3.736 -1.867 1.00 95.69 100 ASP A C 1
ATOM 813 O O . ASP A 1 100 ? 7.693 -4.569 -1.887 1.00 95.69 100 ASP A O 1
ATOM 817 N N . ARG A 1 101 ? 9.684 -3.902 -1.097 1.00 96.19 101 ARG A N 1
ATOM 818 C CA . ARG A 1 101 ? 9.904 -5.100 -0.280 1.00 96.19 101 ARG A CA 1
ATOM 819 C C . ARG A 1 101 ? 8.842 -5.249 0.804 1.00 96.19 101 ARG A C 1
ATOM 821 O O . ARG A 1 101 ? 8.431 -6.371 1.095 1.00 96.19 101 ARG A O 1
ATOM 828 N N . TYR A 1 102 ? 8.434 -4.143 1.423 1.00 96.81 102 TYR A N 1
ATOM 829 C CA . TYR A 1 102 ? 7.416 -4.167 2.463 1.00 96.81 102 TYR A CA 1
ATOM 830 C C . TYR A 1 102 ? 6.030 -4.461 1.884 1.00 96.81 102 TYR A C 1
ATOM 832 O O . TYR A 1 102 ? 5.355 -5.333 2.420 1.00 96.81 102 TYR A O 1
ATOM 840 N N . ALA A 1 103 ? 5.653 -3.824 0.770 1.00 97.88 103 ALA A N 1
ATOM 841 C CA . ALA A 1 103 ? 4.367 -4.051 0.111 1.00 97.88 103 ALA A CA 1
ATOM 842 C C . ALA A 1 103 ? 4.192 -5.521 -0.305 1.00 97.88 103 ALA A C 1
ATOM 844 O O . ALA A 1 103 ? 3.204 -6.158 0.057 1.00 97.88 103 ALA A O 1
ATOM 845 N N . ILE A 1 104 ? 5.198 -6.097 -0.975 1.00 97.25 104 ILE A N 1
ATOM 846 C CA . ILE A 1 104 ? 5.177 -7.512 -1.376 1.00 97.25 104 ILE A CA 1
ATOM 847 C C . ILE A 1 104 ? 5.074 -8.427 -0.150 1.00 97.25 104 ILE A C 1
ATOM 849 O O . ILE A 1 104 ? 4.281 -9.367 -0.150 1.00 97.25 104 ILE A O 1
ATOM 853 N N . ARG A 1 105 ? 5.857 -8.159 0.904 1.00 97.31 105 ARG A N 1
ATOM 854 C CA . ARG A 1 105 ? 5.833 -8.970 2.128 1.00 97.31 105 ARG A CA 1
ATOM 855 C C . ARG A 1 105 ? 4.465 -8.915 2.807 1.00 97.31 105 ARG A C 1
ATOM 857 O O . ARG A 1 105 ? 3.909 -9.967 3.096 1.00 97.31 105 ARG A O 1
ATOM 864 N N . LEU A 1 106 ? 3.930 -7.716 3.035 1.00 97.88 106 LEU A N 1
ATOM 865 C CA . LEU A 1 106 ? 2.643 -7.532 3.701 1.00 97.88 106 LEU A CA 1
ATOM 866 C C . LEU A 1 106 ? 1.516 -8.201 2.908 1.00 97.88 106 LEU A C 1
ATOM 868 O O . LEU A 1 106 ? 0.674 -8.878 3.488 1.00 97.88 106 LEU A O 1
ATOM 872 N N . PHE A 1 107 ? 1.522 -8.066 1.580 1.00 98.06 107 PHE A N 1
ATOM 873 C CA . PHE A 1 107 ? 0.553 -8.746 0.726 1.00 98.06 107 PHE A CA 1
ATOM 874 C C . PHE A 1 107 ? 0.604 -10.273 0.896 1.00 98.06 107 PHE A C 1
ATOM 876 O O . PHE A 1 107 ? -0.433 -10.912 1.076 1.00 98.06 107 PHE A O 1
ATOM 883 N N . GLN A 1 108 ? 1.806 -10.858 0.893 1.00 97.62 108 GLN A N 1
ATOM 884 C CA . GLN A 1 108 ? 1.994 -12.297 1.100 1.00 97.62 108 GLN A CA 1
ATOM 885 C C . GLN A 1 108 ? 1.539 -12.760 2.490 1.00 97.62 108 GLN A C 1
ATOM 887 O O . GLN A 1 108 ? 0.917 -13.817 2.589 1.00 97.62 108 GLN A O 1
ATOM 892 N N . GLU A 1 109 ? 1.820 -11.978 3.534 1.00 97.38 109 GLU A N 1
ATOM 893 C CA . GLU A 1 109 ? 1.379 -12.243 4.911 1.00 97.38 109 GLU A CA 1
ATOM 894 C C . GLU A 1 109 ? -0.154 -12.222 5.010 1.00 97.38 109 GLU A C 1
ATOM 896 O O . GLU A 1 109 ? -0.763 -13.163 5.517 1.00 97.38 109 GLU A O 1
ATOM 901 N N . LEU A 1 110 ? -0.807 -11.203 4.441 1.00 97.00 110 LEU A N 1
ATOM 902 C CA . LEU A 1 110 ? -2.268 -11.062 4.478 1.00 97.00 110 LEU A CA 1
ATOM 903 C C . LEU A 1 110 ? -3.010 -12.109 3.637 1.00 97.00 110 LEU A C 1
ATOM 905 O O . LEU A 1 110 ? -4.135 -12.477 3.972 1.00 97.00 110 LEU A O 1
ATOM 909 N N . LYS A 1 111 ? -2.403 -12.600 2.551 1.00 96.12 111 LYS A N 1
ATOM 910 C CA . LYS A 1 111 ? -2.951 -13.699 1.738 1.00 96.12 111 LYS A CA 1
ATOM 911 C C . LYS A 1 111 ? -2.579 -15.091 2.272 1.00 96.12 111 LYS A C 1
ATOM 913 O O . LYS A 1 111 ? -2.992 -16.080 1.674 1.00 96.12 111 LYS A O 1
ATOM 918 N N . GLY A 1 112 ? -1.811 -15.190 3.361 1.00 95.00 112 GLY A N 1
ATOM 919 C CA . GLY A 1 112 ? -1.384 -16.469 3.941 1.00 95.00 112 GLY A CA 1
ATOM 920 C C . GLY A 1 112 ? -0.376 -17.249 3.086 1.00 95.00 112 GLY A C 1
ATOM 921 O O . GLY A 1 112 ? -0.228 -18.454 3.255 1.00 95.00 112 GLY A O 1
ATOM 922 N N . ILE A 1 113 ? 0.310 -16.577 2.157 1.00 95.12 113 ILE A N 1
ATOM 923 C CA . ILE A 1 113 ? 1.346 -17.170 1.294 1.00 95.12 113 ILE A CA 1
ATOM 924 C C . ILE A 1 113 ? 2.655 -17.338 2.074 1.00 95.12 113 ILE A C 1
ATOM 926 O O . ILE A 1 113 ? 3.415 -18.277 1.840 1.00 95.12 113 ILE A O 1
ATOM 930 N N . LYS A 1 114 ? 2.926 -16.408 2.993 1.00 88.38 114 LYS A N 1
ATOM 931 C CA . LYS A 1 114 ? 4.117 -16.390 3.838 1.00 88.38 114 LYS A CA 1
ATOM 932 C C . LYS A 1 114 ? 3.690 -16.133 5.281 1.00 88.38 114 LYS A C 1
ATOM 934 O O . LYS A 1 114 ? 2.940 -15.193 5.518 1.00 88.38 114 LYS A O 1
ATOM 939 N N . ILE A 1 115 ? 4.154 -16.971 6.206 1.00 68.25 115 ILE A N 1
ATOM 940 C CA . ILE A 1 115 ? 3.899 -16.886 7.653 1.00 68.25 115 ILE A CA 1
ATOM 941 C C . ILE A 1 115 ? 5.244 -16.763 8.363 1.00 68.25 115 ILE A C 1
ATOM 943 O O . ILE A 1 115 ? 6.191 -17.454 7.916 1.00 68.25 115 ILE A O 1
#

pLDDT: mean 93.16, std 6.1, range [57.5, 98.56]

Sequence (115 aa):
MTALSNIRKAYKKLQYIVFDDKSILKKEIAGWEAIYGLLEIFVKASKSDSFIASGNNLESRLYKIISTSHRKVFEDIEKYKNDEYKTLQLIVDFISGMTDRYAIRLFQELKGIKI

Foldseek 3Di:
DDPVVVVVVVVVVVVVVVCPPPVNVVLVVLLVCLLVLLLVQLLVLLVDPCCDCPDDDPNNVNNVVQDPVLVCCLPPPDDDPDPSVSSSVSSVCRSVPDDSVRSSVVSCVVVVVDD

Organism: NCBI:txid2696468